Protein AF-A0A1Z8UFN4-F1 (afdb_monomer_lite)

Foldseek 3Di:
DVAWDKDWDWDADPVGIDIWIFIWFAWLLQPPCQPPVDDSVLQDDPSAGPVVRFDDDPSTTTPDIDDPDDDDDPVNVVVQLPDPPRNVVVVVQVPDDLVRDDDDPVSNVVSSRD

pLDDT: mean 88.99, std 6.49, range [64.81, 96.69]

Sequence (114 aa):
MKYASVKKVKKTFKNGVNEYFVLLIKDPCNKLDFPKKVNKNYFCENNKLDKKQVSVIDDKLIIGVLHDAKYCSSSDLRKIYANRITGRQCSIRNRTPLDQIQSGMGDVFINLAK

Secondary structure (DSSP, 8-state):
-TT-EEEEEEEEETTEEEEEEEEEE---TT-SS--TTS-HHHHEETTEE-TTTS-EETTEEEEEEETT--PPPHHHHHHHHH-TTHHHHHHHHHHS-GGG--SSHHHHHHHHH-

Radius of gyration: 16.16 Å; chains: 1; bounding box: 33×35×36 Å

Structure (mmCIF, N/CA/C/O backbone):
data_AF-A0A1Z8UFN4-F1
#
_entry.id   AF-A0A1Z8UFN4-F1
#
loop_
_atom_site.group_PDB
_atom_site.id
_atom_site.type_symbol
_atom_site.label_atom_id
_atom_site.label_alt_id
_atom_site.label_comp_id
_atom_site.label_asym_id
_atom_site.label_entity_id
_atom_site.label_seq_id
_atom_site.pdbx_PDB_ins_code
_atom_site.Cartn_x
_atom_site.Cartn_y
_atom_site.Cartn_z
_atom_site.occupancy
_atom_site.B_iso_or_equiv
_atom_site.auth_seq_id
_atom_site.auth_comp_id
_atom_site.auth_asym_id
_atom_site.auth_atom_id
_atom_site.pdbx_PDB_model_num
ATOM 1 N N . MET A 1 1 ? 2.707 -1.717 -8.336 1.00 69.81 1 MET A N 1
ATOM 2 C CA . MET A 1 1 ? 1.753 -2.708 -7.787 1.00 69.81 1 MET A CA 1
ATOM 3 C C . MET A 1 1 ? 0.360 -2.235 -8.182 1.00 69.81 1 MET A C 1
ATOM 5 O O . MET A 1 1 ? 0.074 -1.077 -7.924 1.00 69.81 1 MET A O 1
ATOM 9 N N . LYS A 1 2 ? -0.457 -3.051 -8.861 1.00 78.06 2 LYS A N 1
ATOM 10 C CA . LYS A 1 2 ? -1.689 -2.595 -9.548 1.00 78.06 2 LYS A CA 1
ATOM 11 C C . LYS A 1 2 ? -2.712 -1.881 -8.644 1.00 78.06 2 LYS A C 1
ATOM 13 O O . LYS A 1 2 ? -3.383 -0.969 -9.106 1.00 78.06 2 LYS A O 1
ATOM 18 N N . TYR A 1 3 ? -2.805 -2.281 -7.376 1.00 86.50 3 TYR A N 1
ATOM 19 C CA . TYR A 1 3 ? -3.827 -1.808 -6.429 1.00 86.50 3 TYR A CA 1
ATOM 20 C C . TYR A 1 3 ? -3.307 -0.802 -5.393 1.00 86.50 3 TYR A C 1
ATOM 22 O O . TYR A 1 3 ? -4.051 -0.399 -4.504 1.00 86.50 3 TYR A O 1
ATOM 30 N N . ALA A 1 4 ? -2.037 -0.403 -5.495 1.00 91.06 4 ALA A N 1
ATOM 31 C CA . ALA A 1 4 ? -1.440 0.566 -4.586 1.00 91.06 4 ALA A CA 1
ATOM 32 C C . ALA A 1 4 ? -1.223 1.907 -5.290 1.00 91.06 4 ALA A C 1
ATOM 34 O O . ALA A 1 4 ? -0.799 1.956 -6.445 1.00 91.06 4 ALA A O 1
ATOM 35 N N . SER A 1 5 ? -1.461 2.991 -4.560 1.00 93.56 5 SER A N 1
ATOM 36 C CA . SER A 1 5 ? -1.104 4.355 -4.964 1.00 93.56 5 SER A CA 1
ATOM 37 C C . SER A 1 5 ? 0.111 4.849 -4.182 1.00 93.56 5 SER A C 1
ATOM 39 O O . SER A 1 5 ? 0.390 4.346 -3.096 1.00 93.56 5 SER A O 1
ATOM 41 N N . VAL A 1 6 ? 0.831 5.828 -4.729 1.00 94.06 6 VAL A N 1
ATOM 42 C CA . VAL A 1 6 ? 1.970 6.472 -4.062 1.00 94.06 6 VAL A CA 1
ATOM 43 C C . VAL A 1 6 ? 1.566 7.880 -3.638 1.00 94.06 6 VAL A C 1
ATOM 45 O O . VAL A 1 6 ? 0.959 8.602 -4.427 1.00 94.06 6 VAL A O 1
ATOM 48 N N . LYS A 1 7 ? 1.926 8.290 -2.418 1.00 94.50 7 LYS A N 1
ATOM 49 C CA . LYS A 1 7 ? 1.766 9.674 -1.944 1.00 94.50 7 LYS A CA 1
ATOM 50 C C . LYS A 1 7 ? 3.049 10.154 -1.274 1.00 94.50 7 LYS A C 1
ATOM 52 O O . LYS A 1 7 ? 3.686 9.392 -0.552 1.00 94.50 7 LYS A O 1
ATOM 57 N N . LYS A 1 8 ? 3.421 11.415 -1.505 1.00 94.19 8 LYS A N 1
ATOM 58 C CA . LYS A 1 8 ? 4.480 12.088 -0.744 1.00 94.19 8 LYS A CA 1
ATOM 59 C C . LYS A 1 8 ? 3.892 12.597 0.569 1.00 94.19 8 LYS A C 1
ATOM 61 O O . LYS A 1 8 ? 2.847 13.246 0.562 1.00 94.19 8 LYS A O 1
ATOM 66 N N . VAL A 1 9 ? 4.545 12.294 1.682 1.00 92.56 9 VAL A N 1
ATOM 67 C CA . VAL A 1 9 ? 4.117 12.693 3.023 1.00 92.56 9 VAL A CA 1
ATOM 68 C C . VAL A 1 9 ? 5.243 13.419 3.734 1.00 92.56 9 VAL A C 1
ATOM 70 O O . VAL A 1 9 ? 6.416 13.094 3.561 1.00 92.56 9 VAL A O 1
ATOM 73 N N . LYS A 1 10 ? 4.868 14.408 4.541 1.00 91.75 10 LYS A N 1
ATOM 74 C CA . LYS A 1 10 ? 5.773 15.185 5.382 1.00 91.75 10 LYS A CA 1
ATOM 75 C C . LYS A 1 10 ? 5.514 14.793 6.831 1.00 91.75 10 LYS A C 1
ATOM 77 O O . LYS A 1 10 ? 4.371 14.861 7.279 1.00 91.75 10 LYS A O 1
ATOM 82 N N . LYS A 1 11 ? 6.545 14.351 7.553 1.00 87.88 11 LYS A N 1
ATOM 83 C CA . LYS A 1 11 ? 6.425 13.958 8.964 1.00 87.88 11 LYS A CA 1
ATOM 84 C C . LYS A 1 11 ? 7.572 14.524 9.784 1.00 87.88 11 LYS A C 1
ATOM 86 O O . LYS A 1 11 ? 8.722 14.518 9.350 1.00 87.88 11 LYS A O 1
ATOM 91 N N . THR A 1 12 ? 7.243 14.981 10.983 1.00 90.88 12 THR A N 1
ATOM 92 C CA . THR A 1 12 ? 8.220 15.427 11.974 1.00 90.88 12 THR A CA 1
ATOM 93 C C . THR A 1 12 ? 8.763 14.222 12.734 1.00 90.88 12 THR A C 1
ATOM 95 O O . THR A 1 12 ? 8.001 13.446 13.312 1.00 90.88 12 THR A O 1
ATOM 98 N N . PHE A 1 13 ? 10.080 14.072 12.725 1.00 87.25 13 PHE A N 1
ATOM 99 C CA . PHE A 1 13 ? 10.846 13.123 13.526 1.00 87.25 13 PHE A CA 1
ATOM 100 C C . PHE A 1 13 ? 11.682 13.889 14.561 1.00 87.25 13 PHE A C 1
ATOM 102 O O . PHE A 1 13 ? 11.764 15.117 14.522 1.00 87.25 13 PHE A O 1
ATOM 109 N N . LYS A 1 14 ? 12.334 13.171 15.486 1.00 90.88 14 LYS A N 1
ATOM 110 C CA . LYS A 1 14 ? 13.189 13.788 16.522 1.00 90.88 14 LYS A CA 1
ATOM 111 C C . LYS A 1 14 ? 14.306 14.664 15.937 1.00 90.88 14 LYS A C 1
ATOM 113 O O . LYS A 1 14 ? 14.702 15.638 16.557 1.00 90.88 14 LYS A O 1
ATOM 118 N N . ASN A 1 15 ? 14.799 14.311 14.753 1.00 90.75 15 ASN A N 1
ATOM 119 C CA . ASN A 1 15 ? 15.879 14.987 14.035 1.00 90.75 15 ASN A CA 1
ATOM 120 C C . ASN A 1 15 ? 15.389 16.023 13.004 1.00 90.75 15 ASN A C 1
ATOM 122 O O . ASN A 1 15 ? 16.188 16.496 12.203 1.00 90.75 15 ASN A O 1
ATOM 126 N N . GLY A 1 16 ? 14.098 16.370 13.004 1.00 90.81 16 GLY A N 1
ATOM 127 C CA . GLY A 1 16 ? 13.529 17.379 12.113 1.00 90.81 16 GLY A CA 1
ATOM 128 C C . GLY A 1 16 ? 12.421 16.842 11.214 1.00 90.81 16 GLY A C 1
ATOM 129 O O . GLY A 1 16 ? 11.890 15.747 11.407 1.00 90.81 16 GLY A O 1
ATOM 130 N N . VAL A 1 17 ? 12.022 17.653 10.236 1.00 89.94 17 VAL A N 1
ATOM 131 C CA . VAL A 1 17 ? 10.924 17.320 9.327 1.00 89.94 17 VAL A CA 1
ATOM 132 C C . VAL A 1 17 ? 11.469 16.651 8.074 1.00 89.94 17 VAL A C 1
ATOM 134 O O . VAL A 1 17 ? 12.235 17.264 7.340 1.00 89.94 17 VAL A O 1
ATOM 137 N N . ASN A 1 18 ? 11.020 15.425 7.804 1.00 89.00 18 ASN A N 1
ATOM 138 C CA . ASN A 1 18 ? 11.414 14.668 6.620 1.00 89.00 18 ASN A CA 1
ATOM 139 C C . ASN A 1 18 ? 10.225 14.445 5.689 1.00 89.00 18 ASN A C 1
ATOM 141 O O . ASN A 1 18 ? 9.081 14.268 6.124 1.00 89.00 18 ASN A O 1
ATOM 145 N N . GLU A 1 19 ? 10.522 14.408 4.396 1.00 90.81 19 GLU A N 1
ATOM 146 C CA . GLU A 1 19 ? 9.570 14.062 3.352 1.00 90.81 19 GLU A CA 1
ATOM 147 C C . GLU A 1 19 ? 9.929 12.705 2.755 1.00 90.81 19 GLU A C 1
ATOM 149 O O . GLU A 1 19 ? 11.076 12.462 2.393 1.00 90.81 19 GLU A O 1
ATOM 154 N N . TYR A 1 20 ? 8.947 11.819 2.637 1.00 91.19 20 TYR A N 1
ATOM 155 C CA . TYR A 1 20 ? 9.135 10.493 2.053 1.00 91.19 20 TYR A CA 1
ATOM 156 C C . TYR A 1 20 ? 7.890 10.058 1.293 1.00 91.19 20 TYR A C 1
ATOM 158 O O . TYR A 1 20 ? 6.809 10.632 1.437 1.00 91.19 20 TYR A O 1
ATOM 166 N N . PHE A 1 21 ? 8.042 9.044 0.449 1.00 94.94 21 PHE A N 1
ATOM 167 C CA . PHE A 1 21 ? 6.927 8.469 -0.288 1.00 94.94 21 PHE A CA 1
ATOM 168 C C . PHE A 1 21 ? 6.385 7.244 0.443 1.00 94.94 21 PHE A C 1
ATOM 170 O O . PHE A 1 21 ? 7.141 6.448 0.996 1.00 94.94 21 PHE A O 1
ATOM 177 N N . VAL A 1 22 ? 5.067 7.078 0.429 1.00 95.12 22 VAL A N 1
ATOM 178 C CA . VAL A 1 22 ? 4.377 5.916 0.996 1.00 95.12 22 VAL A CA 1
ATOM 179 C C . VAL A 1 22 ? 3.543 5.210 -0.057 1.00 95.12 22 VAL A C 1
ATOM 181 O O . VAL A 1 22 ? 3.012 5.844 -0.972 1.00 95.12 22 VAL A O 1
ATOM 184 N N . LEU A 1 23 ? 3.415 3.895 0.098 1.00 94.94 23 LEU A N 1
ATOM 185 C CA . LEU A 1 23 ? 2.477 3.060 -0.639 1.00 94.94 23 LEU A CA 1
ATOM 186 C C . LEU A 1 23 ? 1.173 2.948 0.145 1.00 94.94 23 LEU A C 1
ATOM 188 O O . LEU A 1 23 ? 1.180 2.592 1.322 1.00 94.94 23 LEU A O 1
ATOM 192 N N . LEU A 1 24 ? 0.066 3.225 -0.533 1.00 95.75 24 LEU A N 1
ATOM 193 C CA . LEU A 1 24 ? -1.275 3.290 0.036 1.00 95.75 24 LEU A CA 1
ATOM 194 C C . LEU A 1 24 ? -2.210 2.308 -0.656 1.00 95.75 24 LEU A C 1
ATOM 196 O O . LEU A 1 24 ? -2.220 2.251 -1.889 1.00 95.75 24 LEU A O 1
ATOM 200 N N . ILE A 1 25 ? -3.053 1.631 0.117 1.00 95.44 25 ILE A N 1
ATOM 201 C CA . ILE A 1 25 ? -4.184 0.839 -0.384 1.00 95.44 25 ILE A CA 1
ATOM 202 C C . ILE A 1 25 ? -5.494 1.307 0.256 1.00 95.44 25 ILE A C 1
ATOM 204 O O . ILE A 1 25 ? -5.483 1.977 1.288 1.00 95.44 25 ILE A O 1
ATOM 208 N N . LYS A 1 26 ? -6.626 0.988 -0.377 1.00 94.12 26 LYS A N 1
ATOM 209 C CA . LYS A 1 26 ? -7.956 1.309 0.164 1.00 94.12 26 LYS A CA 1
ATOM 210 C C . LYS A 1 26 ? -8.198 0.585 1.494 1.00 94.12 26 LYS A C 1
ATOM 212 O O . LYS A 1 26 ? -7.578 -0.444 1.748 1.00 94.12 26 LYS A O 1
ATOM 217 N N . ASP A 1 27 ? -9.100 1.127 2.311 1.00 94.81 27 ASP A N 1
ATOM 218 C CA . ASP A 1 27 ? -9.562 0.493 3.550 1.00 94.81 27 ASP A CA 1
ATOM 219 C C . ASP A 1 27 ? -10.158 -0.907 3.257 1.00 94.81 27 ASP A C 1
ATOM 221 O O . ASP A 1 27 ? -11.177 -0.997 2.565 1.00 94.81 27 ASP A O 1
ATOM 225 N N . PRO A 1 28 ? -9.549 -2.001 3.762 1.00 94.19 28 PRO A N 1
ATOM 226 C CA . PRO A 1 28 ? -10.021 -3.362 3.539 1.00 94.19 28 PRO A CA 1
ATOM 227 C C . PRO A 1 28 ? -11.087 -3.814 4.557 1.00 94.19 28 PRO A C 1
ATOM 229 O O . PRO A 1 28 ? -11.561 -4.946 4.483 1.00 94.19 28 PRO A O 1
ATOM 232 N N . CYS A 1 29 ? -11.459 -3.000 5.547 1.00 94.69 29 CYS A N 1
ATOM 233 C CA . CYS A 1 29 ? -12.211 -3.458 6.718 1.00 94.69 29 CYS A CA 1
ATOM 234 C C . CYS A 1 29 ? -13.669 -3.833 6.433 1.00 94.69 29 CYS A C 1
ATOM 236 O O . CYS A 1 29 ? -14.207 -4.736 7.082 1.00 94.69 29 CYS A O 1
ATOM 238 N N . ASN A 1 30 ? -14.276 -3.225 5.412 1.00 92.00 30 ASN A N 1
ATOM 239 C CA . ASN A 1 30 ? -15.633 -3.548 4.952 1.00 92.00 30 ASN A CA 1
ATOM 240 C C . ASN A 1 30 ? -15.677 -4.697 3.935 1.00 92.00 30 ASN A C 1
ATOM 242 O O . ASN A 1 30 ? -16.735 -5.033 3.407 1.00 92.00 30 ASN A O 1
ATOM 246 N N . LYS A 1 31 ? -14.529 -5.309 3.642 1.00 90.38 31 LYS A N 1
ATOM 247 C CA . LYS A 1 31 ? -14.425 -6.372 2.653 1.00 90.38 31 LYS A CA 1
ATOM 248 C C . LYS A 1 31 ? -14.965 -7.700 3.193 1.00 90.38 31 LYS A C 1
ATOM 250 O O . LYS A 1 31 ? -14.644 -8.097 4.318 1.00 90.38 31 LYS A O 1
ATOM 255 N N . LEU A 1 32 ? -15.758 -8.387 2.367 1.00 86.12 32 LEU A N 1
ATOM 256 C CA . LEU A 1 32 ? -16.340 -9.699 2.677 1.00 86.12 32 LEU A CA 1
ATOM 257 C C . LEU A 1 32 ? -15.310 -10.828 2.515 1.00 86.12 32 LEU A C 1
ATOM 259 O O . LEU A 1 32 ? -15.213 -11.709 3.364 1.00 86.12 32 LEU A O 1
ATOM 263 N N . ASP A 1 33 ? -14.491 -10.775 1.464 1.00 87.12 33 ASP A N 1
ATOM 264 C CA . ASP A 1 33 ? -13.407 -11.718 1.165 1.00 87.12 33 ASP A CA 1
ATOM 265 C C . ASP A 1 33 ? -12.077 -11.283 1.807 1.00 87.12 33 ASP A C 1
ATOM 267 O O . ASP A 1 33 ? -11.043 -11.177 1.143 1.00 87.12 33 ASP A O 1
ATOM 271 N N . PHE A 1 34 ? -12.087 -11.008 3.117 1.00 89.81 34 PHE A N 1
ATOM 272 C CA . PHE A 1 34 ? -10.860 -10.661 3.840 1.00 89.81 34 PHE A CA 1
ATOM 273 C C . PHE A 1 34 ? -9.872 -11.851 3.826 1.00 89.81 34 PHE A C 1
ATOM 275 O O . PHE A 1 34 ? -10.284 -12.990 4.074 1.00 89.81 34 PHE A O 1
ATOM 282 N N . PRO A 1 35 ? -8.568 -11.646 3.548 1.00 86.06 35 PRO A N 1
ATOM 283 C CA . PRO A 1 35 ? -7.633 -12.757 3.390 1.00 86.06 35 PRO A CA 1
ATOM 284 C C . PRO A 1 35 ? -7.500 -13.600 4.665 1.00 86.06 35 PRO A C 1
ATOM 286 O O . PRO A 1 35 ? -7.073 -13.098 5.701 1.00 86.06 35 PRO A O 1
ATOM 289 N N . LYS A 1 36 ? -7.773 -14.911 4.576 1.00 84.44 36 LYS A N 1
ATOM 290 C CA . LYS A 1 36 ? -7.758 -15.844 5.728 1.00 84.44 36 LYS A CA 1
ATOM 291 C C . LYS A 1 36 ? -6.434 -15.875 6.504 1.00 84.44 36 LYS A C 1
ATOM 293 O O . LYS A 1 36 ? -6.423 -16.186 7.686 1.00 84.44 36 LYS A O 1
ATOM 298 N N . LYS A 1 37 ? -5.315 -15.583 5.832 1.00 82.75 37 LYS A N 1
ATOM 299 C CA . LYS A 1 37 ? -3.965 -15.576 6.425 1.00 82.75 37 LYS A CA 1
ATOM 300 C C . LYS A 1 37 ? -3.627 -14.272 7.161 1.00 82.75 37 LYS A C 1
ATOM 302 O O . LYS A 1 37 ? -2.507 -14.128 7.636 1.00 82.75 37 LYS A O 1
ATOM 307 N N . VAL A 1 38 ? -4.551 -13.312 7.218 1.00 87.62 38 VAL A N 1
ATOM 308 C CA . VAL A 1 38 ? -4.349 -11.999 7.837 1.00 87.62 38 VAL A CA 1
ATOM 309 C C . VAL A 1 38 ? -5.315 -11.840 9.000 1.00 87.62 38 VAL A C 1
ATOM 311 O O . VAL A 1 38 ? -6.517 -12.055 8.859 1.00 87.62 38 VAL A O 1
ATOM 314 N N . ASN A 1 39 ? -4.798 -11.417 10.151 1.00 91.06 39 ASN A N 1
ATOM 315 C CA . ASN A 1 39 ? -5.630 -11.108 11.304 1.00 91.06 39 ASN A CA 1
ATOM 316 C C . ASN A 1 39 ? -6.416 -9.809 11.060 1.00 91.06 39 ASN A C 1
ATOM 318 O O . ASN A 1 39 ? -5.859 -8.721 11.195 1.00 91.06 39 ASN A O 1
ATOM 322 N N . LYS A 1 40 ? -7.708 -9.911 10.724 1.00 92.94 40 LYS A N 1
ATOM 323 C CA . LYS A 1 40 ? -8.575 -8.743 10.487 1.00 92.94 40 LYS A CA 1
ATOM 324 C C . LYS A 1 40 ? -8.604 -7.786 11.683 1.00 92.94 40 LYS A C 1
ATOM 326 O O . LYS A 1 40 ? -8.543 -6.579 11.477 1.00 92.94 40 LYS A O 1
ATOM 331 N N . ASN A 1 41 ? -8.600 -8.311 12.908 1.00 93.62 41 ASN A N 1
ATOM 332 C CA . ASN A 1 41 ? -8.674 -7.510 14.135 1.00 93.62 41 ASN A CA 1
ATOM 333 C C . ASN A 1 41 ? -7.408 -6.681 14.386 1.00 93.62 41 ASN A C 1
ATOM 335 O O . ASN A 1 41 ? -7.441 -5.748 15.173 1.00 93.62 41 ASN A O 1
ATOM 339 N N . TYR A 1 42 ? -6.292 -7.007 13.725 1.00 93.50 42 TYR A N 1
ATOM 340 C CA . TYR A 1 42 ? -5.096 -6.166 13.769 1.00 93.50 42 TYR A CA 1
ATOM 341 C C . TYR A 1 42 ? -5.254 -4.901 12.915 1.00 93.50 42 TYR A C 1
ATOM 343 O O . TYR A 1 42 ? -4.729 -3.848 13.252 1.00 93.50 42 TYR A O 1
ATOM 351 N N . PHE A 1 43 ? -5.964 -5.004 11.789 1.00 94.69 43 PHE A N 1
ATOM 352 C CA . PHE A 1 43 ? -6.134 -3.894 10.852 1.00 94.69 43 PHE A CA 1
ATOM 353 C C . PHE A 1 43 ? -7.399 -3.082 11.118 1.00 94.69 43 PHE A C 1
ATOM 355 O O . PHE A 1 43 ? -7.458 -1.927 10.703 1.00 94.69 43 PHE A O 1
ATOM 362 N N . CYS A 1 44 ? -8.411 -3.685 11.747 1.00 95.38 44 CYS A N 1
ATOM 363 C CA . CYS A 1 44 ? -9.772 -3.174 11.750 1.00 95.38 44 CYS A CA 1
ATOM 364 C C . CYS A 1 44 ? -10.406 -3.173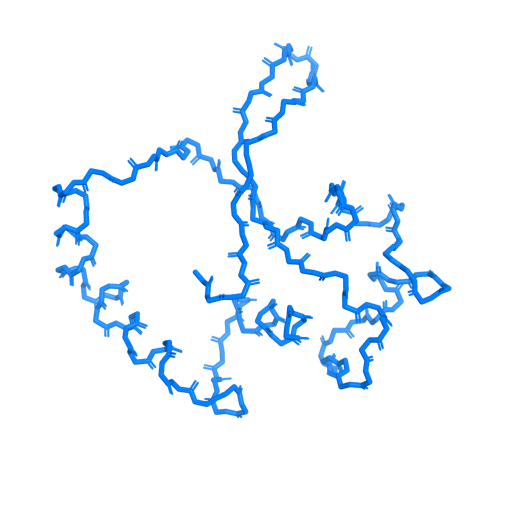 13.144 1.00 95.38 44 CYS A C 1
ATOM 366 O O . CYS A 1 44 ? -10.464 -4.210 13.801 1.00 95.38 44 CYS A O 1
ATOM 368 N N . GLU A 1 45 ? -11.001 -2.041 13.513 1.00 96.00 45 GLU A N 1
ATOM 369 C CA . GLU A 1 45 ? -11.855 -1.858 14.689 1.00 96.00 45 GLU A CA 1
ATOM 370 C C . GLU A 1 45 ? -13.197 -1.278 14.206 1.00 96.00 45 GLU A C 1
ATOM 372 O O . GLU A 1 45 ? -13.229 -0.293 13.466 1.00 96.00 45 GLU A O 1
ATOM 377 N N . ASN A 1 46 ? -14.326 -1.905 14.562 1.00 92.88 46 ASN A N 1
ATOM 378 C CA . ASN A 1 46 ? -15.674 -1.467 14.151 1.00 92.88 46 ASN A CA 1
ATOM 379 C C . ASN A 1 46 ? -15.832 -1.234 12.629 1.00 92.88 46 ASN A C 1
ATOM 381 O O . ASN A 1 46 ? -16.400 -0.232 12.194 1.00 92.88 46 ASN A O 1
ATOM 385 N N . ASN A 1 47 ? -15.314 -2.164 11.814 1.00 92.25 47 ASN A N 1
ATOM 386 C CA . ASN A 1 47 ? -15.333 -2.111 10.342 1.00 92.25 47 ASN A CA 1
ATOM 387 C C . ASN A 1 47 ? -14.617 -0.895 9.715 1.00 92.25 47 ASN A C 1
ATOM 389 O O . ASN A 1 47 ? -14.866 -0.555 8.557 1.00 92.25 47 ASN A O 1
ATOM 393 N N . LYS A 1 48 ? -13.697 -0.262 10.447 1.00 95.38 48 LYS A N 1
ATOM 394 C CA . LYS A 1 48 ? -12.811 0.804 9.959 1.00 95.38 48 LYS A CA 1
ATOM 395 C C . LYS A 1 48 ? -11.366 0.488 10.324 1.00 95.38 48 LYS A C 1
ATOM 397 O O . LYS A 1 48 ? -11.131 -0.295 11.241 1.00 95.38 48 LYS A O 1
ATOM 402 N N . LEU A 1 49 ? -10.408 1.109 9.639 1.00 96.69 49 LEU A N 1
ATOM 403 C CA . LEU A 1 49 ? -8.987 0.983 9.985 1.00 96.69 49 LEU A CA 1
ATOM 404 C C . LEU A 1 49 ? -8.725 1.349 11.456 1.00 96.69 49 LEU A C 1
ATOM 406 O O . LEU A 1 49 ? -9.051 2.458 11.891 1.00 96.69 49 LEU A O 1
ATOM 410 N N . ASP A 1 50 ? -8.084 0.446 12.198 1.00 96.56 50 ASP A N 1
ATOM 411 C CA . ASP A 1 50 ? -7.650 0.692 13.574 1.00 96.56 50 ASP A CA 1
ATOM 412 C C . ASP A 1 50 ? -6.412 1.603 13.582 1.00 96.56 50 ASP A C 1
ATOM 414 O O . ASP A 1 50 ? -5.265 1.163 13.476 1.00 96.56 50 ASP A O 1
ATOM 418 N N . LYS A 1 51 ? -6.644 2.908 13.743 1.00 95.06 51 LYS A N 1
ATOM 419 C CA . LYS A 1 51 ? -5.592 3.938 13.754 1.00 95.06 51 LYS A CA 1
ATOM 420 C C . LYS A 1 51 ? -4.593 3.795 14.914 1.00 95.06 51 LYS A C 1
ATOM 422 O O . LYS A 1 51 ? -3.580 4.491 14.900 1.00 95.06 51 LYS A O 1
ATOM 42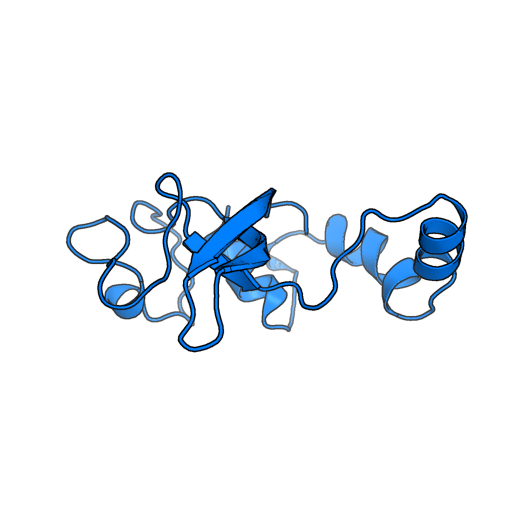7 N N . LYS A 1 52 ? -4.858 2.941 15.914 1.00 94.88 52 LYS A N 1
ATOM 428 C CA . LYS A 1 52 ? -3.907 2.634 16.997 1.00 94.88 52 LYS A CA 1
ATOM 429 C C . LYS A 1 52 ? -2.878 1.590 16.564 1.00 94.88 52 LYS A C 1
ATOM 431 O O . LYS A 1 52 ? -1.753 1.619 17.053 1.00 94.88 52 LYS A O 1
ATOM 436 N N . GLN A 1 53 ? -3.256 0.688 15.659 1.00 94.50 53 GLN A N 1
ATOM 437 C CA . GLN A 1 53 ? -2.416 -0.422 15.195 1.00 94.50 53 GLN A CA 1
ATOM 438 C C . GLN A 1 53 ? -1.766 -0.134 13.841 1.00 94.50 53 GLN A C 1
ATOM 440 O O . GLN A 1 53 ? -0.628 -0.535 13.595 1.00 94.50 53 GLN A O 1
ATOM 445 N N . VAL A 1 54 ? -2.472 0.573 12.954 1.00 94.88 54 VAL A N 1
ATOM 446 C CA . VAL A 1 54 ? -2.032 0.801 11.576 1.00 94.88 54 VAL A CA 1
ATOM 447 C C . VAL A 1 54 ? -1.785 2.272 11.258 1.00 94.88 54 VAL A C 1
ATOM 449 O O . VAL A 1 54 ? -2.366 3.185 11.839 1.00 94.88 54 VAL A O 1
ATOM 452 N N . SER A 1 55 ? -0.919 2.511 10.273 1.00 94.12 55 SER A N 1
ATOM 453 C CA . SER A 1 55 ? -0.669 3.852 9.743 1.00 94.12 55 SER A CA 1
ATOM 454 C C . SER A 1 55 ? -1.664 4.186 8.633 1.00 94.12 55 SER A C 1
ATOM 456 O O . SER A 1 55 ? -1.782 3.446 7.656 1.00 94.12 55 SER A O 1
ATOM 458 N N . VAL A 1 56 ? -2.358 5.318 8.767 1.00 94.81 56 VAL A N 1
ATOM 459 C CA . VAL A 1 56 ? -3.440 5.738 7.862 1.00 94.81 56 VAL A CA 1
ATOM 460 C C . VAL A 1 56 ? -3.200 7.160 7.365 1.00 94.81 56 VAL A C 1
ATOM 462 O O . VAL A 1 56 ? -2.768 8.024 8.128 1.00 94.81 56 VAL A O 1
ATOM 465 N N . ILE A 1 57 ? -3.508 7.416 6.094 1.00 94.31 57 ILE A N 1
ATOM 466 C CA . ILE A 1 57 ? -3.576 8.763 5.515 1.00 94.31 57 ILE A CA 1
ATOM 467 C C . ILE A 1 57 ? -4.714 8.825 4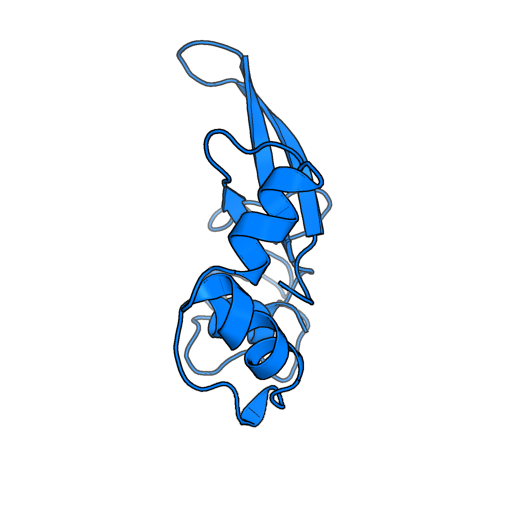.496 1.00 94.31 57 ILE A C 1
ATOM 469 O O . ILE A 1 57 ? -4.852 7.918 3.684 1.00 94.31 57 ILE A O 1
ATOM 473 N N . ASP A 1 58 ? -5.532 9.878 4.542 1.00 92.31 58 ASP A N 1
ATOM 474 C CA . ASP A 1 58 ? -6.732 10.037 3.700 1.00 92.31 58 ASP A CA 1
ATOM 475 C C . ASP A 1 58 ? -7.644 8.789 3.702 1.00 92.31 58 ASP A C 1
ATOM 477 O O . ASP A 1 58 ? -8.063 8.314 2.646 1.00 92.31 58 ASP A O 1
ATOM 481 N N . ASP A 1 59 ? -7.858 8.193 4.882 1.00 92.75 59 ASP A N 1
ATOM 482 C CA . ASP A 1 59 ? -8.609 6.939 5.073 1.00 92.75 59 ASP A CA 1
ATOM 483 C C . ASP A 1 59 ? -8.089 5.741 4.248 1.00 92.75 59 ASP A C 1
ATOM 485 O O . ASP A 1 59 ? -8.789 4.760 4.004 1.00 92.75 59 ASP A O 1
ATOM 489 N N . LYS A 1 60 ? -6.817 5.795 3.839 1.00 95.19 60 LYS A N 1
ATOM 490 C CA . LYS A 1 60 ? -6.092 4.705 3.183 1.00 95.19 60 LYS A CA 1
ATOM 491 C C . LYS A 1 60 ? -5.027 4.136 4.103 1.00 95.19 60 LYS A C 1
ATOM 493 O O . LYS A 1 60 ? -4.334 4.868 4.811 1.00 95.19 60 LYS A O 1
ATOM 498 N N . LEU A 1 61 ? -4.853 2.824 4.033 1.00 95.75 61 LEU A N 1
ATOM 499 C CA . LEU A 1 61 ? -3.835 2.094 4.774 1.00 95.75 61 LEU A CA 1
ATOM 500 C C . LEU A 1 61 ? -2.461 2.287 4.120 1.00 95.75 61 LEU A C 1
ATOM 502 O O . LEU A 1 61 ? -2.296 2.017 2.928 1.00 95.75 61 LEU A O 1
ATOM 506 N N . ILE A 1 62 ? -1.468 2.705 4.905 1.00 95.12 62 ILE A N 1
ATOM 507 C CA . ILE A 1 62 ? -0.060 2.712 4.500 1.00 95.12 62 ILE A CA 1
ATOM 508 C C . ILE A 1 62 ? 0.494 1.289 4.621 1.00 95.12 62 ILE A C 1
ATOM 510 O O . ILE A 1 62 ? 0.540 0.729 5.712 1.00 95.12 62 ILE A O 1
ATOM 514 N N . ILE A 1 63 ? 0.952 0.722 3.503 1.00 93.44 63 ILE A N 1
ATOM 515 C CA . ILE A 1 63 ? 1.527 -0.638 3.434 1.00 93.44 63 ILE A CA 1
ATOM 516 C C . ILE A 1 63 ? 3.046 -0.645 3.251 1.00 93.44 63 ILE A C 1
ATOM 518 O O . ILE A 1 63 ? 3.670 -1.702 3.238 1.00 93.44 63 ILE A O 1
ATOM 522 N N . GLY A 1 64 ? 3.654 0.525 3.065 1.00 92.50 64 GLY A N 1
ATOM 523 C CA . GLY A 1 64 ? 5.095 0.630 2.904 1.00 92.50 64 GLY A CA 1
ATOM 524 C C . GLY A 1 64 ? 5.580 2.068 2.837 1.00 92.50 64 GLY A C 1
ATOM 525 O O . GLY A 1 64 ? 4.876 2.955 2.355 1.00 92.50 64 GLY A O 1
ATOM 526 N N . VAL A 1 65 ? 6.809 2.271 3.300 1.00 92.44 65 VAL A N 1
ATOM 527 C CA . VAL A 1 65 ? 7.569 3.514 3.170 1.00 92.44 65 VAL A CA 1
ATOM 528 C C . VAL A 1 65 ? 8.662 3.278 2.135 1.00 92.44 65 VAL A C 1
ATOM 530 O O . VAL A 1 65 ? 9.349 2.259 2.178 1.00 92.44 65 VAL A O 1
ATOM 533 N N . LEU A 1 66 ? 8.810 4.198 1.190 1.00 91.06 66 LEU A N 1
ATOM 534 C CA . LEU A 1 66 ? 9.841 4.134 0.166 1.00 91.06 66 LEU A CA 1
ATOM 535 C C . LEU A 1 66 ? 11.029 4.999 0.595 1.00 91.06 66 LEU A C 1
ATOM 537 O O . LEU A 1 66 ? 10.937 6.227 0.616 1.00 91.06 66 LEU A O 1
ATOM 541 N N . HIS A 1 67 ? 12.132 4.338 0.936 1.00 84.00 67 HIS A N 1
ATOM 542 C CA . HIS A 1 67 ? 13.401 4.979 1.269 1.00 84.00 67 HIS A CA 1
ATOM 543 C C . HIS A 1 67 ? 14.076 5.522 0.002 1.00 8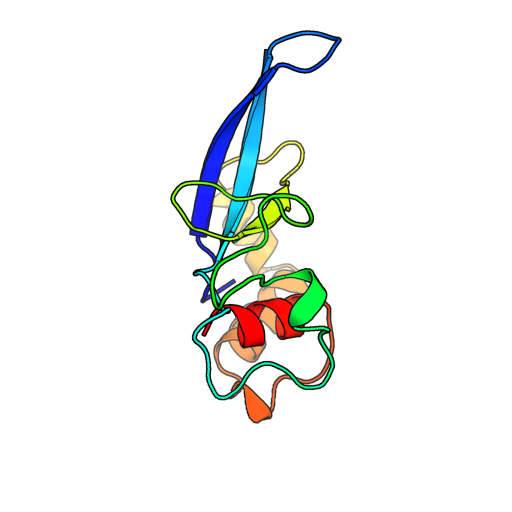4.00 67 HIS A C 1
ATOM 545 O O . HIS A 1 67 ? 14.140 4.806 -0.996 1.00 84.00 67 HIS A O 1
ATOM 551 N N . ASP A 1 68 ? 14.544 6.775 0.036 1.00 84.94 68 ASP A N 1
ATOM 552 C CA . ASP A 1 68 ? 15.201 7.478 -1.083 1.00 84.94 68 ASP A CA 1
ATOM 553 C C . ASP A 1 68 ? 14.495 7.318 -2.438 1.00 84.94 68 ASP A C 1
ATOM 555 O O . ASP A 1 68 ? 15.109 7.170 -3.500 1.00 84.94 68 ASP A O 1
ATOM 559 N N . ALA A 1 69 ? 13.162 7.325 -2.411 1.00 89.75 69 ALA A N 1
ATOM 560 C CA . ALA A 1 69 ? 12.377 7.175 -3.621 1.00 89.75 69 ALA A CA 1
ATOM 561 C C . ALA A 1 69 ? 12.511 8.396 -4.535 1.00 89.75 69 ALA A C 1
ATOM 563 O O . ALA A 1 69 ? 12.352 9.544 -4.121 1.00 89.75 69 ALA A O 1
ATOM 564 N N . LYS A 1 70 ? 12.694 8.109 -5.823 1.00 90.31 70 LYS A N 1
ATOM 565 C CA . LYS A 1 70 ? 12.611 9.078 -6.913 1.00 90.31 70 LYS A CA 1
ATOM 566 C C . LYS A 1 70 ? 11.618 8.603 -7.964 1.00 90.31 70 LYS A C 1
ATOM 568 O O . LYS A 1 70 ? 11.395 7.401 -8.134 1.00 90.31 70 LYS A O 1
ATOM 573 N N . TYR A 1 71 ? 11.068 9.546 -8.720 1.00 89.69 71 TYR A N 1
ATOM 574 C CA . TYR A 1 71 ? 10.374 9.202 -9.955 1.00 89.69 71 TYR A CA 1
ATOM 575 C C . TYR A 1 71 ? 11.368 8.583 -10.942 1.00 89.69 71 TYR A C 1
ATOM 577 O O . TYR A 1 71 ? 12.501 9.047 -11.081 1.00 89.69 71 TYR A O 1
ATOM 585 N N . CYS A 1 72 ? 10.951 7.503 -11.601 1.00 91.62 72 CYS A N 1
ATOM 586 C CA . CYS A 1 72 ? 11.795 6.815 -12.569 1.00 91.62 72 CYS A CA 1
ATOM 587 C C . CYS A 1 72 ? 11.961 7.676 -13.822 1.00 91.62 72 CYS A C 1
ATOM 589 O O . CYS A 1 72 ? 10.976 8.067 -14.446 1.00 91.62 72 CYS A O 1
ATOM 591 N N . SER A 1 73 ? 13.207 7.915 -14.222 1.00 96.44 73 SER A N 1
ATOM 592 C CA . SER A 1 73 ? 13.516 8.442 -15.550 1.00 96.44 73 SER A CA 1
ATOM 593 C C . SER A 1 73 ? 13.368 7.351 -16.620 1.00 96.44 73 SER A C 1
ATOM 595 O O . SER A 1 73 ? 13.321 6.156 -16.315 1.00 96.44 73 SER A O 1
ATOM 597 N N . SER A 1 74 ? 13.378 7.730 -17.900 1.00 96.19 74 SER A N 1
ATOM 598 C CA . SER A 1 74 ? 13.343 6.766 -19.011 1.00 96.19 74 SER A CA 1
ATOM 599 C 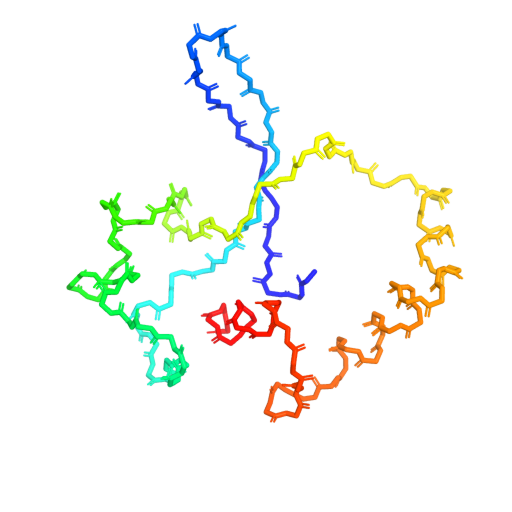C . SER A 1 74 ? 14.509 5.769 -18.971 1.00 96.19 74 SER A C 1
ATOM 601 O O . SER A 1 74 ? 14.355 4.613 -19.366 1.00 96.19 74 SER A O 1
ATOM 603 N N . SER A 1 75 ? 15.681 6.182 -18.475 1.00 96.12 75 SER A N 1
ATOM 604 C CA . SER A 1 75 ? 16.831 5.285 -18.326 1.00 96.12 75 SER A CA 1
ATOM 605 C C . SER A 1 75 ? 16.638 4.294 -17.173 1.00 96.12 75 SER A C 1
ATOM 607 O O . SER A 1 75 ? 16.967 3.118 -17.336 1.00 96.12 75 SER A O 1
ATOM 609 N N . ASP A 1 76 ? 16.043 4.730 -16.057 1.00 94.44 76 ASP A N 1
ATOM 610 C CA . ASP A 1 76 ? 15.676 3.854 -14.940 1.00 94.44 76 ASP A CA 1
ATOM 611 C C . ASP A 1 76 ? 14.656 2.801 -15.400 1.00 94.44 76 ASP A C 1
ATOM 613 O O . ASP A 1 76 ? 14.840 1.612 -15.144 1.00 94.44 76 ASP A O 1
ATOM 617 N N . LEU A 1 77 ? 13.631 3.208 -16.160 1.00 92.25 77 LEU A N 1
ATOM 618 C CA . LEU A 1 77 ? 12.628 2.289 -16.706 1.00 92.25 77 LEU A CA 1
ATOM 619 C C . LEU A 1 77 ? 13.258 1.218 -17.601 1.00 92.25 77 LEU A C 1
ATOM 621 O O . LEU A 1 77 ? 12.960 0.038 -17.433 1.00 92.25 77 LEU A O 1
ATOM 625 N N . ARG A 1 78 ? 14.182 1.589 -18.501 1.00 93.69 78 ARG A N 1
ATOM 626 C CA . ARG A 1 78 ? 14.911 0.612 -19.333 1.00 93.69 78 ARG A CA 1
ATOM 627 C C . ARG A 1 78 ? 15.677 -0.406 -18.487 1.00 93.69 78 ARG A C 1
ATOM 629 O O . ARG A 1 78 ? 15.615 -1.597 -18.780 1.00 93.69 78 ARG A O 1
ATOM 636 N N . LYS A 1 79 ? 16.349 0.037 -17.419 1.00 92.88 79 LYS A N 1
ATOM 637 C CA . LYS A 1 79 ? 17.056 -0.860 -16.487 1.00 92.88 79 LYS A CA 1
ATOM 638 C C . LYS A 1 79 ? 16.089 -1.789 -15.752 1.00 92.88 79 LYS A C 1
ATOM 640 O O . LYS A 1 79 ? 16.369 -2.978 -15.630 1.00 92.88 79 LYS A O 1
ATOM 645 N N . ILE A 1 80 ? 14.949 -1.269 -15.297 1.00 90.62 80 ILE A N 1
ATOM 646 C CA . ILE A 1 80 ? 13.908 -2.061 -14.628 1.00 90.62 80 ILE A CA 1
ATOM 647 C C . ILE A 1 80 ? 13.358 -3.123 -15.583 1.00 90.62 80 ILE A C 1
ATOM 649 O O . ILE A 1 80 ? 13.291 -4.287 -15.201 1.00 90.62 80 ILE A O 1
ATOM 653 N N . TYR A 1 81 ? 13.022 -2.758 -16.823 1.00 88.94 81 TYR A N 1
ATOM 654 C CA . TYR A 1 81 ? 12.511 -3.701 -17.821 1.00 88.94 81 TYR A CA 1
ATOM 655 C C . TYR A 1 81 ? 13.538 -4.766 -18.214 1.00 88.94 81 TYR A C 1
ATOM 657 O O . TYR A 1 81 ? 13.177 -5.931 -18.376 1.00 88.94 81 TYR A O 1
ATOM 665 N N . ALA A 1 82 ? 14.815 -4.392 -18.315 1.00 92.00 82 ALA A N 1
ATOM 666 C CA . ALA A 1 82 ? 15.901 -5.327 -18.590 1.00 92.00 82 ALA A CA 1
ATOM 667 C C . ALA A 1 82 ? 16.244 -6.230 -17.390 1.00 92.00 82 ALA A C 1
ATOM 669 O O . ALA A 1 82 ? 16.885 -7.268 -17.567 1.00 92.00 82 ALA A O 1
ATOM 670 N N . ASN A 1 83 ? 15.826 -5.875 -16.168 1.00 92.50 83 ASN A N 1
ATOM 671 C CA . ASN A 1 83 ? 16.107 -6.677 -14.984 1.00 92.50 83 ASN A CA 1
ATOM 672 C C . ASN A 1 83 ? 15.420 -8.050 -15.081 1.00 92.50 83 ASN A C 1
ATOM 674 O O . ASN A 1 83 ? 14.202 -8.155 -15.258 1.00 92.50 83 ASN A O 1
ATOM 678 N N . ARG A 1 84 ? 16.213 -9.116 -14.915 1.00 87.19 84 ARG A N 1
ATOM 679 C CA . ARG A 1 84 ? 15.758 -10.510 -15.032 1.00 87.19 84 ARG A CA 1
ATOM 680 C C . ARG A 1 84 ? 14.612 -10.852 -14.077 1.00 87.19 84 ARG A C 1
ATOM 682 O O . ARG A 1 84 ? 13.766 -11.663 -14.439 1.00 87.19 84 ARG A O 1
ATOM 689 N N . ILE A 1 85 ? 14.600 -10.272 -12.880 1.00 84.19 85 ILE A N 1
ATOM 690 C CA . ILE A 1 85 ? 13.579 -10.533 -11.865 1.00 84.19 85 ILE A CA 1
ATOM 691 C C . ILE A 1 85 ? 12.471 -9.493 -12.008 1.00 84.19 85 ILE A C 1
ATOM 693 O O . ILE A 1 85 ? 11.369 -9.827 -12.428 1.00 84.19 85 ILE A O 1
ATOM 697 N N . THR A 1 86 ? 12.762 -8.224 -11.730 1.00 82.44 86 THR A N 1
ATOM 698 C CA . THR A 1 86 ? 11.738 -7.176 -11.651 1.00 82.44 86 THR A CA 1
ATOM 699 C C . THR A 1 86 ? 11.055 -6.933 -12.993 1.00 82.44 86 THR A C 1
ATOM 701 O O . THR A 1 86 ? 9.835 -6.846 -13.032 1.00 82.44 86 THR A O 1
ATOM 704 N N . GLY A 1 87 ? 11.803 -6.858 -14.096 1.00 86.31 87 GLY A N 1
ATOM 705 C CA . GLY A 1 87 ? 11.257 -6.557 -15.419 1.00 86.31 87 GLY A CA 1
ATOM 706 C C . GLY A 1 87 ? 10.457 -7.717 -15.995 1.00 86.31 87 GLY A C 1
ATOM 707 O O . GLY A 1 87 ? 9.254 -7.591 -16.232 1.00 86.31 87 GLY A O 1
ATOM 708 N N . ARG A 1 88 ? 11.110 -8.875 -16.167 1.00 82.75 88 ARG A N 1
ATOM 709 C CA . ARG A 1 88 ? 10.480 -10.053 -16.792 1.00 82.75 88 ARG A CA 1
ATOM 710 C C . ARG A 1 88 ? 9.287 -10.586 -15.996 1.00 82.75 88 ARG A C 1
ATOM 712 O O . ARG A 1 88 ? 8.305 -11.005 -16.603 1.00 82.75 88 ARG A O 1
ATOM 719 N N . GLN A 1 89 ? 9.334 -10.535 -14.662 1.00 84.00 89 GLN A N 1
ATOM 720 C CA . GLN A 1 89 ? 8.227 -11.023 -13.831 1.00 84.00 89 GLN A CA 1
ATOM 721 C C . GLN A 1 89 ? 7.095 -10.004 -13.678 1.00 84.00 89 GLN A C 1
ATOM 723 O O . GLN A 1 89 ? 5.974 -10.399 -13.369 1.00 84.00 89 GLN A O 1
ATOM 728 N N . CYS A 1 90 ? 7.330 -8.707 -13.921 1.00 80.81 90 CYS A N 1
ATOM 729 C CA . CYS A 1 90 ? 6.297 -7.680 -13.748 1.00 80.81 90 CYS A CA 1
ATOM 730 C C . CYS A 1 90 ? 5.075 -7.938 -14.638 1.00 80.81 90 CYS A C 1
ATOM 732 O O . CYS A 1 90 ? 3.946 -7.919 -14.149 1.00 80.81 90 CYS A O 1
ATOM 734 N N . SER A 1 91 ? 5.282 -8.227 -15.929 1.00 81.69 91 SER A N 1
ATOM 735 C CA . SER A 1 91 ? 4.162 -8.480 -16.845 1.00 81.69 91 SER A CA 1
ATOM 736 C C . SER A 1 91 ? 3.421 -9.770 -16.510 1.00 81.69 91 SER A C 1
ATOM 738 O O . SER A 1 91 ? 2.197 -9.786 -16.590 1.00 81.69 91 SER A O 1
ATOM 740 N N . ILE A 1 92 ? 4.141 -10.835 -16.147 1.00 84.50 92 ILE A N 1
ATOM 741 C CA . ILE A 1 92 ? 3.532 -12.115 -15.762 1.00 84.50 92 ILE A CA 1
ATOM 742 C C . ILE A 1 92 ? 2.652 -11.877 -14.537 1.00 84.50 92 ILE A C 1
ATOM 744 O O . ILE A 1 92 ? 1.441 -12.054 -14.599 1.00 84.50 92 ILE A O 1
ATOM 748 N N . ARG A 1 93 ? 3.236 -11.320 -13.476 1.00 81.62 93 ARG A N 1
ATOM 749 C CA . ARG A 1 93 ? 2.571 -11.108 -12.192 1.00 81.62 93 ARG A CA 1
ATOM 750 C C . ARG A 1 93 ? 1.398 -10.123 -12.258 1.00 81.62 93 ARG A C 1
ATOM 752 O O . ARG A 1 93 ? 0.426 -10.295 -11.537 1.00 81.62 93 ARG A O 1
ATOM 759 N N . ASN A 1 94 ? 1.449 -9.114 -13.132 1.00 79.88 94 ASN A N 1
ATOM 760 C CA . ASN A 1 94 ? 0.321 -8.194 -13.346 1.00 79.88 94 ASN A CA 1
ATOM 761 C C . ASN A 1 94 ? -0.827 -8.807 -14.174 1.00 79.88 94 ASN A C 1
ATOM 763 O O . ASN A 1 94 ? -1.925 -8.243 -14.173 1.00 79.88 94 ASN A O 1
ATOM 767 N N . ARG A 1 95 ? -0.576 -9.906 -14.901 1.00 84.25 95 ARG A N 1
ATOM 768 C CA . ARG A 1 95 ? -1.573 -10.638 -15.704 1.00 84.25 95 ARG A CA 1
ATOM 769 C C . ARG A 1 95 ? -2.098 -11.892 -15.004 1.00 84.25 95 ARG A C 1
ATOM 771 O O . ARG A 1 95 ? -3.185 -12.340 -15.350 1.00 84.25 95 ARG A O 1
ATOM 778 N N . THR A 1 96 ? -1.356 -12.449 -14.049 1.00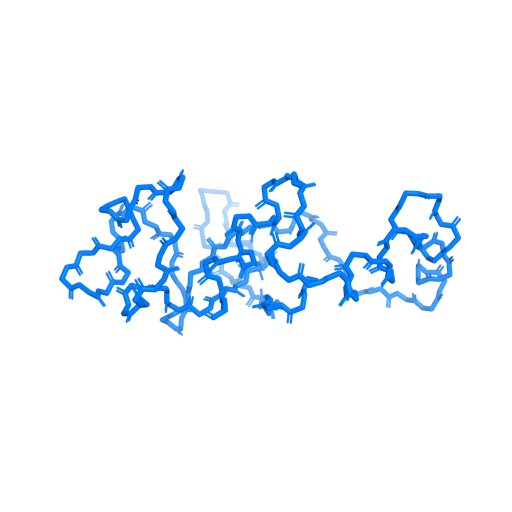 86.38 96 THR A N 1
ATOM 779 C CA . THR A 1 96 ? -1.782 -13.609 -13.261 1.00 86.38 96 THR A CA 1
ATOM 780 C C . THR A 1 96 ? -3.085 -13.299 -12.505 1.00 86.38 96 THR A C 1
ATOM 782 O O . THR A 1 96 ? -3.148 -12.279 -11.809 1.00 86.38 96 THR A O 1
ATOM 785 N N . PRO A 1 97 ? -4.125 -14.148 -12.626 1.00 86.25 97 PRO A N 1
ATOM 786 C CA . PRO A 1 97 ? -5.345 -14.044 -11.827 1.00 86.25 97 PRO A CA 1
ATOM 787 C C . PRO A 1 97 ? -5.044 -14.044 -10.326 1.00 86.25 97 PRO A C 1
ATOM 789 O O . PRO A 1 97 ? -4.148 -14.752 -9.879 1.00 86.25 97 PRO A O 1
ATOM 792 N N . LEU A 1 98 ? -5.776 -13.248 -9.540 1.00 79.50 98 LEU A N 1
ATOM 793 C CA . LEU A 1 98 ? -5.473 -13.013 -8.118 1.00 79.50 98 LEU A CA 1
ATOM 794 C C . LEU A 1 98 ? -5.472 -14.287 -7.264 1.00 79.50 98 LEU A C 1
ATOM 796 O O . LEU A 1 98 ? -4.637 -14.436 -6.379 1.00 79.50 98 LEU A O 1
ATOM 800 N N . ASP A 1 99 ? -6.391 -15.200 -7.557 1.00 81.06 99 ASP A N 1
ATOM 801 C CA . ASP A 1 99 ? -6.519 -16.529 -6.954 1.00 81.06 99 ASP A CA 1
ATOM 802 C C . ASP A 1 99 ? -5.363 -17.475 -7.321 1.00 81.06 99 ASP A C 1
ATOM 804 O O . ASP A 1 99 ? -5.119 -18.457 -6.622 1.00 81.06 99 ASP A O 1
ATOM 808 N N . GLN A 1 100 ? -4.619 -17.152 -8.381 1.00 83.88 100 GLN A N 1
ATOM 809 C CA . GLN A 1 100 ? -3.451 -17.891 -8.860 1.00 83.88 100 GLN A CA 1
ATOM 810 C C . GLN A 1 100 ? -2.122 -17.215 -8.502 1.00 83.88 100 GLN A C 1
ATOM 812 O O . GLN A 1 100 ? -1.061 -17.784 -8.766 1.00 83.88 100 GLN A O 1
ATOM 817 N N . ILE A 1 101 ? -2.136 -16.015 -7.907 1.00 78.19 101 ILE A N 1
ATOM 818 C CA . ILE A 1 101 ? -0.900 -15.381 -7.442 1.00 78.19 101 ILE A CA 1
ATOM 819 C C . ILE A 1 101 ? -0.427 -16.131 -6.193 1.00 78.19 101 ILE A C 1
ATOM 821 O O . ILE A 1 101 ? -1.031 -16.053 -5.122 1.00 78.19 101 ILE A O 1
ATOM 825 N N . GLN A 1 102 ? 0.658 -16.886 -6.351 1.00 68.31 102 GLN A N 1
ATOM 826 C CA . GLN A 1 102 ? 1.264 -17.668 -5.285 1.00 68.31 102 GLN A CA 1
ATOM 827 C C . GLN A 1 102 ? 2.586 -17.032 -4.837 1.00 68.31 102 GLN A C 1
ATOM 829 O O . GLN A 1 102 ? 3.577 -17.072 -5.564 1.00 68.31 102 GLN A O 1
ATOM 834 N N . SER A 1 103 ? 2.604 -16.573 -3.582 1.00 64.81 103 SER A N 1
ATOM 835 C CA . SER A 1 103 ? 3.780 -16.234 -2.765 1.00 64.81 103 SER A CA 1
ATOM 836 C C . SER A 1 103 ? 4.284 -14.777 -2.778 1.00 64.81 103 SER A C 1
ATOM 838 O O . SER A 1 103 ? 4.675 -14.203 -3.793 1.00 64.81 103 SER A O 1
ATOM 840 N N . GLY A 1 104 ? 4.416 -14.228 -1.561 1.00 72.06 104 GLY A N 1
ATOM 841 C CA . GLY A 1 104 ? 5.097 -12.967 -1.258 1.00 72.06 104 GLY A CA 1
ATOM 842 C C . GLY A 1 104 ? 4.241 -11.985 -0.452 1.00 72.06 104 GLY A C 1
ATOM 843 O O . GLY A 1 104 ? 3.017 -11.964 -0.559 1.00 72.06 104 GLY A O 1
ATOM 844 N N . MET A 1 105 ? 4.884 -11.104 0.327 1.00 73.31 105 MET A N 1
ATOM 845 C CA . MET A 1 105 ? 4.181 -10.037 1.068 1.00 73.31 105 MET A CA 1
ATOM 846 C C . MET A 1 105 ? 3.333 -9.148 0.147 1.00 73.31 105 MET A C 1
ATOM 848 O O . MET A 1 105 ? 2.269 -8.674 0.534 1.00 73.31 105 MET A O 1
ATOM 852 N N . GLY A 1 106 ? 3.768 -8.960 -1.103 1.00 76.56 106 GLY A N 1
ATOM 853 C CA . GLY A 1 106 ? 3.013 -8.190 -2.087 1.00 76.56 106 GLY A CA 1
ATOM 854 C C . GLY A 1 106 ? 1.638 -8.782 -2.410 1.00 76.56 106 GLY A C 1
ATOM 855 O O . GLY A 1 106 ? 0.729 -8.022 -2.721 1.00 76.56 106 GLY A O 1
ATOM 856 N N . ASP A 1 107 ? 1.460 -10.097 -2.319 1.00 80.94 107 ASP A N 1
ATOM 857 C CA . ASP A 1 107 ? 0.194 -10.755 -2.661 1.00 80.94 107 ASP A CA 1
ATOM 858 C C . ASP A 1 107 ? -0.839 -10.565 -1.557 1.00 80.94 107 ASP A C 1
ATOM 860 O O . ASP A 1 107 ? -2.015 -10.331 -1.828 1.00 80.94 107 ASP A O 1
ATOM 864 N N . VAL A 1 108 ? -0.384 -10.591 -0.300 1.00 82.94 108 VAL A N 1
ATOM 865 C CA . VAL A 1 108 ? -1.214 -10.273 0.865 1.00 82.94 108 VAL A CA 1
ATOM 866 C C . VAL A 1 108 ? -1.796 -8.871 0.716 1.00 82.94 108 VAL A C 1
ATOM 868 O O . VAL A 1 108 ? -3.006 -8.695 0.835 1.00 82.94 108 VAL A O 1
ATOM 871 N N . PHE A 1 109 ? -0.964 -7.885 0.372 1.00 85.62 109 PHE A N 1
ATOM 872 C CA . PHE A 1 109 ? -1.432 -6.513 0.186 1.00 85.62 109 PHE A CA 1
ATOM 873 C C . PHE A 1 109 ? -2.311 -6.333 -1.050 1.00 85.62 109 PHE A C 1
ATOM 875 O O . PHE A 1 109 ? -3.248 -5.547 -0.998 1.00 85.62 109 PHE A O 1
ATOM 882 N N . ILE A 1 110 ? -2.073 -7.072 -2.137 1.00 85.06 110 ILE A N 1
ATOM 883 C CA . ILE A 1 110 ? -2.981 -7.084 -3.293 1.00 85.06 110 ILE A CA 1
ATOM 884 C C . ILE A 1 110 ? -4.360 -7.626 -2.889 1.00 85.06 110 ILE A C 1
ATOM 886 O O . ILE A 1 110 ? -5.379 -7.016 -3.214 1.00 85.06 110 ILE A O 1
ATOM 890 N N . ASN A 1 111 ? -4.395 -8.731 -2.142 1.00 85.62 111 ASN A N 1
ATOM 891 C CA . ASN A 1 111 ? -5.639 -9.331 -1.670 1.00 85.62 111 ASN A CA 1
ATOM 892 C C . ASN A 1 111 ? -6.353 -8.459 -0.631 1.00 85.62 111 ASN A C 1
ATOM 894 O O . ASN A 1 111 ? -7.579 -8.451 -0.601 1.00 85.62 111 ASN A O 1
ATOM 898 N N . LEU A 1 112 ? -5.626 -7.680 0.173 1.00 88.81 112 LEU A N 1
ATOM 899 C CA . LEU A 1 112 ? -6.223 -6.656 1.035 1.00 88.81 112 LEU A CA 1
ATOM 900 C C . LEU A 1 112 ? -6.778 -5.478 0.219 1.00 88.81 112 LEU A C 1
ATOM 902 O O . LEU A 1 112 ? -7.870 -5.011 0.502 1.00 88.81 112 LEU A O 1
ATOM 906 N N . ALA A 1 113 ? -6.058 -5.021 -0.806 1.00 87.81 113 ALA A N 1
ATOM 907 C CA . ALA A 1 113 ? -6.361 -3.785 -1.531 1.00 87.81 113 ALA A CA 1
ATOM 908 C C . ALA A 1 113 ? -7.517 -3.861 -2.541 1.00 87.81 113 ALA A C 1
ATOM 910 O O . ALA A 1 113 ? -8.025 -2.809 -2.937 1.00 87.81 113 ALA A O 1
ATOM 911 N N . LYS A 1 114 ? -7.853 -5.064 -3.026 1.00 81.69 114 LYS A N 1
ATOM 912 C CA . LYS A 1 114 ? -8.947 -5.281 -3.989 1.00 81.69 114 LYS A CA 1
ATOM 913 C C . LYS A 1 114 ? -10.298 -4.859 -3.414 1.00 81.69 114 LYS A C 1
ATOM 915 O O . LYS A 1 114 ? -10.555 -5.210 -2.245 1.00 81.69 114 LYS A O 1
#